Protein AF-A0A8K1FRZ9-F1 (afdb_monomer_lite)

Secondary structure (DSSP, 8-state):
-HHHHHHHHHHHHHHHHHHHHHHHHHHHHHHHHHHHHHSTTHHHHHHHHHHHHHHHHHHHHHHHHHHHHHHHHHT--

Radius of gyration: 16.6 Å; chains: 1; bounding box: 39×30×37 Å

Sequence (77 aa):
MKLIIITLL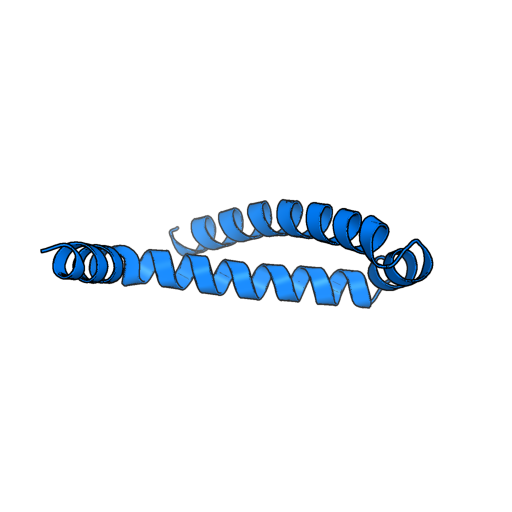SVLLTIGDYTLGLELTRAIYGYVVYSILTSLPFTLAYLILIFVIEFTVIFFMWNNGKKLVKLFSSRIK

Foldseek 3Di:
DVLVVLLVVLLVVLVVCLVVVLVVCCVPVNDVSSVVCPDPPNVVVSSVVSSVVSSVVSVCCVVCVVVVVVVVVVVVD

pLDDT: mean 90.39, std 9.26, range [50.16, 97.44]

Structure (mmCIF, N/CA/C/O backbone):
data_AF-A0A8K1FRZ9-F1
#
_entry.id   AF-A0A8K1FRZ9-F1
#
loop_
_atom_site.group_PDB
_atom_site.id
_atom_site.type_symbol
_atom_site.label_atom_id
_atom_site.label_alt_id
_atom_site.label_comp_id
_atom_site.label_asym_id
_atom_site.label_entity_id
_atom_site.label_seq_id
_atom_site.pdbx_PDB_ins_code
_atom_site.Cartn_x
_atom_site.Cartn_y
_atom_site.Cartn_z
_atom_site.occupancy
_atom_site.B_iso_or_equiv
_atom_site.auth_seq_id
_atom_site.auth_comp_id
_atom_site.auth_asym_id
_atom_site.auth_atom_id
_atom_site.pdbx_PDB_model_num
ATOM 1 N N . MET A 1 1 ? -7.127 10.922 19.197 1.00 73.81 1 MET A N 1
ATOM 2 C CA . MET A 1 1 ? -6.323 9.698 19.445 1.00 73.81 1 MET A CA 1
ATOM 3 C C . MET A 1 1 ? -6.685 8.547 18.508 1.00 73.81 1 MET A C 1
ATOM 5 O O . MET A 1 1 ? -5.796 8.083 17.819 1.00 73.81 1 MET A O 1
ATOM 9 N N . LYS A 1 2 ? -7.959 8.130 18.396 1.00 86.38 2 LYS A N 1
ATOM 10 C CA . LYS A 1 2 ? -8.371 7.028 17.492 1.00 86.38 2 LYS A CA 1
ATOM 11 C C . LYS A 1 2 ? -7.955 7.232 16.026 1.00 86.38 2 LYS A C 1
ATOM 13 O O . LYS A 1 2 ? -7.365 6.339 15.444 1.00 86.38 2 LYS A O 1
ATOM 18 N N . LEU A 1 3 ? -8.194 8.423 15.470 1.00 89.94 3 LEU A N 1
ATOM 19 C CA . LEU A 1 3 ? -7.780 8.776 14.103 1.00 89.94 3 LEU A CA 1
ATOM 20 C C . LEU A 1 3 ? -6.265 8.666 13.897 1.00 89.94 3 LEU A C 1
ATOM 22 O O . LEU A 1 3 ? -5.842 8.074 12.921 1.00 89.94 3 LEU A O 1
ATOM 26 N N . ILE A 1 4 ? -5.463 9.150 14.850 1.00 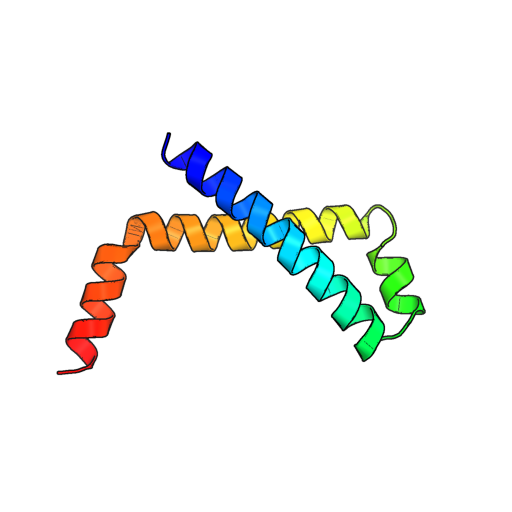91.75 4 ILE A N 1
ATOM 27 C CA . ILE A 1 4 ? -3.995 9.063 14.791 1.00 91.75 4 ILE A CA 1
ATOM 28 C C . ILE A 1 4 ? -3.545 7.599 14.738 1.00 91.75 4 ILE A C 1
ATOM 30 O O . ILE A 1 4 ? -2.700 7.250 13.924 1.00 91.75 4 ILE A O 1
ATOM 34 N N . ILE A 1 5 ? -4.144 6.734 15.563 1.00 93.62 5 ILE A N 1
ATOM 35 C CA . ILE A 1 5 ? -3.839 5.296 15.569 1.00 93.62 5 ILE A CA 1
ATOM 36 C C . ILE A 1 5 ? -4.214 4.660 14.226 1.00 93.62 5 ILE A C 1
ATOM 38 O O . ILE A 1 5 ? -3.407 3.931 13.666 1.00 93.62 5 ILE A O 1
ATOM 42 N N . ILE A 1 6 ? -5.401 4.962 13.691 1.00 93.50 6 ILE A N 1
ATOM 43 C CA . ILE A 1 6 ? -5.855 4.442 12.391 1.00 93.50 6 ILE A CA 1
ATOM 44 C C . ILE A 1 6 ? -4.908 4.889 11.275 1.00 93.50 6 ILE A C 1
ATOM 46 O O . ILE A 1 6 ? -4.487 4.064 10.469 1.00 93.50 6 ILE A O 1
ATOM 50 N N . THR A 1 7 ? -4.529 6.168 11.254 1.00 94.38 7 THR A N 1
ATOM 51 C CA . THR A 1 7 ? -3.576 6.707 10.281 1.00 94.38 7 THR A CA 1
ATOM 52 C C . THR A 1 7 ? -2.223 6.010 10.383 1.00 94.38 7 THR A C 1
ATOM 54 O O . THR A 1 7 ? -1.721 5.554 9.365 1.00 94.38 7 THR A O 1
ATOM 57 N N . LEU A 1 8 ? -1.655 5.866 11.585 1.00 94.94 8 LEU A N 1
ATOM 58 C CA . LEU A 1 8 ? -0.369 5.183 11.779 1.00 94.94 8 LEU A CA 1
ATOM 59 C C . LEU A 1 8 ? -0.423 3.714 11.351 1.00 94.94 8 LEU A C 1
ATOM 61 O O . LEU A 1 8 ? 0.496 3.238 10.691 1.00 94.94 8 LEU A O 1
ATOM 65 N N . LEU A 1 9 ? -1.504 3.012 11.695 1.00 95.44 9 LEU A N 1
ATOM 66 C CA . LEU A 1 9 ? -1.697 1.621 11.296 1.00 95.44 9 LEU A CA 1
ATOM 67 C C . LEU A 1 9 ? -1.793 1.493 9.771 1.00 95.44 9 LEU A C 1
ATOM 69 O O . LEU A 1 9 ? -1.195 0.588 9.204 1.00 95.44 9 LEU A O 1
ATOM 73 N N . SER A 1 10 ? -2.481 2.434 9.119 1.00 95.81 10 SER A N 1
ATOM 74 C CA . SER A 1 10 ? -2.579 2.484 7.656 1.00 95.81 10 SER A CA 1
ATOM 75 C C . SER A 1 10 ? -1.209 2.749 7.032 1.00 95.81 10 SER A C 1
ATOM 77 O O . SER A 1 10 ? -0.791 2.011 6.164 1.00 95.81 10 SER A O 1
ATOM 79 N N . VAL A 1 11 ? -0.434 3.719 7.534 1.00 95.31 11 VAL A N 1
ATOM 80 C CA . VAL A 1 11 ? 0.928 3.971 7.021 1.00 95.31 11 VAL A CA 1
ATOM 81 C C . VAL A 1 11 ? 1.814 2.723 7.112 1.00 95.31 11 VAL A C 1
ATOM 83 O O . VAL A 1 11 ? 2.560 2.434 6.179 1.00 95.31 11 VAL A O 1
ATOM 86 N N . LEU A 1 12 ? 1.740 1.979 8.220 1.00 95.88 12 LEU A N 1
ATOM 87 C CA . LEU A 1 12 ? 2.525 0.755 8.398 1.00 95.88 12 LEU A CA 1
ATOM 88 C C . LEU A 1 12 ? 2.149 -0.333 7.386 1.00 95.88 12 LEU A C 1
ATOM 90 O O . LEU A 1 12 ? 3.047 -0.956 6.821 1.00 95.88 12 LEU A O 1
ATOM 94 N N . LEU A 1 13 ? 0.852 -0.549 7.152 1.00 95.06 13 LEU A N 1
ATOM 95 C CA . LEU A 1 13 ? 0.392 -1.507 6.146 1.00 95.06 13 LEU A CA 1
ATOM 96 C C . LEU A 1 13 ? 0.790 -1.061 4.737 1.00 95.06 13 LEU A C 1
ATOM 98 O O . LEU A 1 13 ? 1.372 -1.857 4.007 1.00 95.06 13 LEU A O 1
ATOM 102 N N . THR A 1 14 ? 0.645 0.233 4.4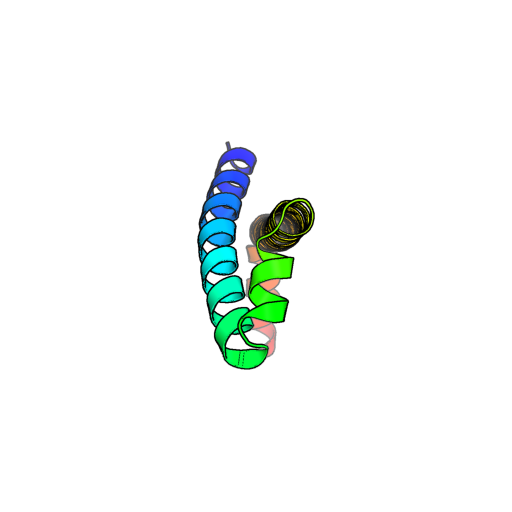33 1.00 96.44 14 THR A N 1
ATOM 103 C CA . THR A 1 14 ? 0.949 0.793 3.112 1.00 96.44 14 THR A CA 1
ATOM 104 C C . THR A 1 14 ? 2.386 0.506 2.712 1.00 96.44 14 THR A C 1
ATOM 106 O O . THR A 1 14 ? 2.654 0.181 1.560 1.00 96.44 14 THR A O 1
ATOM 109 N N . ILE A 1 15 ? 3.328 0.620 3.654 1.00 94.81 15 ILE A N 1
ATOM 110 C CA . ILE A 1 15 ? 4.741 0.317 3.401 1.00 94.81 15 ILE A CA 1
ATOM 111 C C . ILE A 1 15 ? 4.917 -1.167 3.050 1.00 94.81 15 ILE A C 1
ATOM 113 O O . ILE A 1 15 ? 5.623 -1.486 2.091 1.00 94.81 15 ILE A O 1
ATOM 117 N N . GLY A 1 16 ? 4.263 -2.065 3.792 1.00 95.00 16 GLY A N 1
ATOM 118 C CA . GLY A 1 16 ? 4.290 -3.503 3.524 1.00 95.00 16 GLY A CA 1
ATOM 119 C C . GLY A 1 16 ? 3.696 -3.846 2.157 1.00 95.00 16 GLY A C 1
ATOM 120 O O . GLY A 1 16 ? 4.384 -4.427 1.314 1.00 95.00 16 GLY A O 1
ATOM 121 N N . ASP A 1 17 ? 2.469 -3.409 1.894 1.00 94.94 17 ASP A N 1
ATOM 122 C CA . ASP A 1 17 ? 1.748 -3.690 0.648 1.00 94.94 17 ASP A CA 1
ATOM 123 C C . ASP A 1 17 ? 2.422 -3.050 -0.572 1.00 94.94 17 ASP A C 1
ATOM 125 O O . ASP A 1 17 ? 2.460 -3.641 -1.654 1.00 94.94 17 ASP A O 1
ATOM 129 N N . TYR A 1 18 ? 3.044 -1.882 -0.400 1.00 95.19 18 TYR A N 1
ATOM 130 C CA . TYR A 1 18 ? 3.873 -1.269 -1.432 1.00 95.19 18 TYR A CA 1
ATOM 131 C C . TYR A 1 18 ? 5.057 -2.163 -1.815 1.00 95.19 18 TYR A C 1
ATOM 133 O O . TYR A 1 18 ? 5.254 -2.436 -3.002 1.00 95.19 18 TYR A O 1
ATOM 141 N N . THR A 1 19 ? 5.829 -2.645 -0.832 1.00 94.31 19 THR A N 1
ATOM 142 C CA . THR A 1 19 ? 6.991 -3.512 -1.103 1.00 94.31 19 THR A CA 1
ATOM 143 C C . THR A 1 19 ? 6.586 -4.824 -1.770 1.00 94.31 19 THR A C 1
ATOM 145 O O . THR A 1 19 ? 7.138 -5.166 -2.818 1.00 94.31 19 THR A O 1
ATOM 148 N N . LEU A 1 20 ? 5.560 -5.499 -1.243 1.00 95.62 20 LEU A N 1
ATOM 149 C CA . LEU A 1 20 ? 5.025 -6.726 -1.834 1.00 95.62 20 LEU A CA 1
ATOM 150 C C . LEU A 1 20 ? 4.493 -6.485 -3.249 1.00 95.62 20 LEU A C 1
ATOM 152 O O . LEU A 1 20 ? 4.780 -7.256 -4.162 1.00 95.62 20 LEU A O 1
ATOM 156 N N . GLY A 1 21 ? 3.762 -5.391 -3.465 1.00 94.50 21 GLY A N 1
ATOM 157 C CA . GLY A 1 21 ? 3.230 -5.035 -4.776 1.00 94.50 21 GLY A CA 1
ATOM 158 C C . GLY A 1 21 ? 4.317 -4.780 -5.821 1.00 94.50 21 GLY A C 1
ATOM 159 O O . GLY A 1 21 ? 4.172 -5.206 -6.970 1.00 94.50 21 GLY A O 1
ATOM 160 N N . LEU A 1 22 ? 5.433 -4.150 -5.437 1.00 94.94 22 LEU A N 1
ATOM 161 C CA . LEU A 1 22 ? 6.584 -3.971 -6.325 1.00 94.94 22 LEU A CA 1
ATOM 162 C C . LEU A 1 22 ? 7.250 -5.300 -6.689 1.00 94.94 22 LEU A C 1
ATOM 164 O O . LEU A 1 22 ? 7.547 -5.535 -7.864 1.00 94.94 22 LEU A O 1
ATOM 168 N N . GLU A 1 23 ? 7.476 -6.169 -5.704 1.00 95.25 23 GLU A N 1
ATOM 169 C CA . GLU A 1 23 ? 8.080 -7.486 -5.927 1.00 95.25 23 GLU A CA 1
ATOM 170 C C . GLU A 1 23 ? 7.203 -8.359 -6.828 1.00 95.25 23 GLU A C 1
ATOM 172 O O . GLU A 1 23 ? 7.693 -8.927 -7.807 1.00 95.25 23 GLU A O 1
ATOM 177 N N . LEU A 1 24 ? 5.893 -8.387 -6.565 1.00 95.38 24 LEU A N 1
ATOM 178 C CA . LEU A 1 24 ? 4.916 -9.087 -7.397 1.00 95.38 24 LEU A CA 1
ATOM 179 C C . LEU A 1 24 ? 4.876 -8.520 -8.816 1.00 95.38 24 LEU A C 1
ATOM 181 O O . LEU A 1 24 ? 4.872 -9.279 -9.784 1.00 95.38 24 LEU A O 1
ATOM 185 N N . THR A 1 25 ? 4.908 -7.194 -8.962 1.00 95.19 25 THR A N 1
ATOM 186 C CA . THR A 1 25 ? 4.924 -6.553 -10.283 1.00 95.19 25 THR A CA 1
ATOM 187 C C . THR A 1 25 ? 6.169 -6.949 -11.067 1.00 95.19 25 THR A C 1
ATOM 189 O O . THR A 1 25 ? 6.073 -7.307 -12.241 1.00 95.19 25 THR A O 1
ATOM 192 N N . ARG A 1 26 ? 7.336 -6.951 -10.414 1.00 96.12 26 ARG A N 1
ATOM 193 C CA . ARG A 1 26 ? 8.593 -7.393 -11.025 1.00 96.12 26 ARG A CA 1
ATOM 194 C C . ARG A 1 26 ? 8.544 -8.866 -11.430 1.00 96.12 26 ARG A C 1
ATOM 196 O O . ARG A 1 26 ? 9.059 -9.202 -12.494 1.00 96.12 26 ARG A O 1
ATOM 203 N N . ALA A 1 27 ? 7.947 -9.723 -10.604 1.00 96.69 27 ALA A N 1
ATOM 204 C CA . ALA A 1 27 ? 7.846 -11.156 -10.865 1.00 96.69 27 ALA A CA 1
ATOM 205 C C . ALA A 1 27 ? 6.875 -11.489 -12.013 1.00 96.69 27 ALA A C 1
ATOM 207 O O . ALA A 1 27 ? 7.181 -12.350 -12.832 1.00 96.69 27 ALA A O 1
ATOM 208 N N . ILE A 1 28 ? 5.728 -10.805 -12.090 1.00 97.44 28 ILE A N 1
ATOM 209 C CA . ILE A 1 28 ? 4.655 -11.107 -13.055 1.00 97.44 28 ILE A CA 1
ATOM 210 C C . ILE A 1 28 ? 4.875 -10.389 -14.391 1.00 97.44 28 ILE A C 1
ATOM 212 O O . ILE A 1 28 ? 4.719 -10.988 -15.452 1.00 97.44 28 ILE A O 1
ATOM 216 N N . TYR A 1 29 ? 5.233 -9.104 -14.343 1.00 95.56 29 TYR A N 1
ATOM 217 C CA . TYR A 1 29 ? 5.291 -8.228 -15.519 1.00 95.56 29 TYR A CA 1
ATOM 218 C C . TYR A 1 29 ? 6.722 -7.873 -15.949 1.00 95.56 29 TYR A C 1
ATOM 220 O O . TYR A 1 29 ? 6.926 -7.213 -16.970 1.00 95.56 29 TYR A O 1
ATOM 228 N N . GLY A 1 30 ? 7.728 -8.315 -15.190 1.00 95.12 30 GLY A N 1
ATOM 229 C CA . GLY A 1 30 ? 9.136 -8.107 -15.504 1.00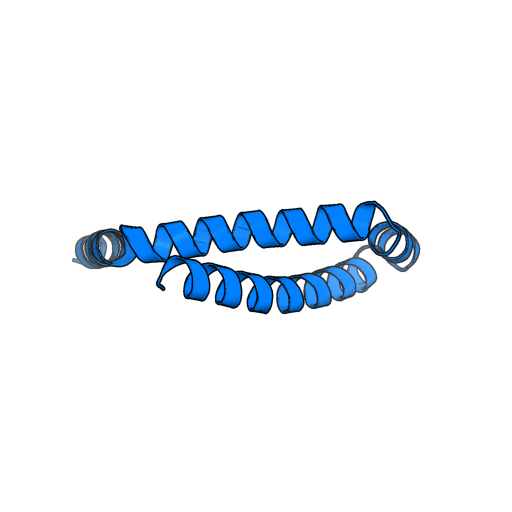 95.12 30 GLY A CA 1
ATOM 230 C C . GLY A 1 30 ? 9.657 -6.703 -15.180 1.00 95.12 30 GLY A C 1
ATOM 231 O O . GLY A 1 30 ? 8.982 -5.847 -14.605 1.00 95.12 30 GLY A O 1
ATOM 232 N N . TYR A 1 31 ? 10.918 -6.465 -15.554 1.00 94.44 31 TYR A N 1
ATOM 233 C CA . TYR A 1 31 ? 11.656 -5.262 -15.155 1.00 94.44 31 TYR A CA 1
ATOM 234 C C . TYR A 1 31 ? 11.117 -3.964 -15.773 1.00 94.44 31 TYR A C 1
ATOM 236 O O . TYR A 1 31 ? 11.199 -2.919 -15.137 1.00 94.44 31 TYR A O 1
ATOM 244 N N . VAL A 1 32 ? 10.555 -4.015 -16.985 1.00 93.75 32 VAL A N 1
ATOM 245 C CA . VAL A 1 32 ? 10.057 -2.816 -17.683 1.00 93.75 32 VAL A CA 1
ATOM 246 C C . VAL A 1 32 ? 8.869 -2.199 -16.946 1.00 93.75 32 VAL A C 1
ATOM 248 O O . VAL A 1 32 ? 8.842 -0.996 -16.712 1.00 93.75 32 VAL A O 1
ATOM 251 N N . VAL A 1 33 ? 7.895 -3.013 -16.533 1.00 92.88 33 VAL A N 1
ATOM 252 C CA . VAL A 1 33 ? 6.728 -2.511 -15.791 1.00 92.88 33 VAL A CA 1
ATOM 253 C C . VAL A 1 33 ? 7.127 -2.096 -14.377 1.00 92.88 33 VAL A C 1
ATOM 255 O O . VAL A 1 33 ? 6.698 -1.048 -13.901 1.00 92.88 33 VAL A O 1
ATOM 258 N N . TYR A 1 34 ? 8.009 -2.867 -13.736 1.00 94.94 34 TYR A N 1
ATOM 259 C CA . TYR A 1 34 ? 8.590 -2.506 -12.445 1.00 94.94 34 TYR A CA 1
ATOM 260 C C . TYR A 1 34 ? 9.281 -1.133 -12.481 1.00 94.94 34 TYR A C 1
ATOM 262 O O . TYR A 1 34 ? 9.014 -0.299 -11.621 1.00 94.94 34 TYR A O 1
ATOM 270 N N . SER A 1 35 ? 10.127 -0.864 -13.482 1.00 94.06 35 SER A N 1
ATOM 271 C CA . SER A 1 35 ? 10.881 0.392 -13.552 1.00 94.06 35 SER A CA 1
ATOM 272 C C . SER A 1 35 ? 9.963 1.603 -13.731 1.00 94.06 35 SER A C 1
ATOM 274 O O . SER A 1 35 ? 10.155 2.614 -13.053 1.00 94.06 35 SER A O 1
ATOM 276 N N . ILE A 1 36 ? 8.913 1.474 -14.552 1.00 94.19 36 ILE A N 1
ATOM 277 C CA . ILE A 1 36 ? 7.868 2.496 -14.700 1.00 94.19 36 ILE A CA 1
ATOM 278 C C . ILE A 1 36 ? 7.156 2.720 -13.366 1.00 94.19 36 ILE A C 1
ATOM 280 O O . ILE A 1 36 ? 7.036 3.865 -12.933 1.00 94.19 36 ILE A O 1
ATOM 284 N N . LEU A 1 37 ? 6.732 1.649 -12.688 1.00 92.50 37 LEU A N 1
ATOM 285 C CA . LEU A 1 37 ? 6.021 1.753 -11.414 1.00 92.50 37 LEU A CA 1
ATOM 286 C C . LEU A 1 37 ? 6.874 2.424 -10.328 1.00 92.50 37 LEU A C 1
ATOM 288 O O . LEU A 1 37 ? 6.335 3.196 -9.546 1.00 92.50 37 LEU A O 1
ATOM 292 N N . THR A 1 38 ? 8.191 2.179 -10.320 1.00 94.00 38 THR A N 1
ATOM 293 C CA . THR A 1 38 ? 9.136 2.812 -9.380 1.00 94.00 38 THR A CA 1
ATOM 294 C C . THR A 1 38 ? 9.524 4.249 -9.740 1.00 94.00 38 THR A C 1
ATOM 296 O O . THR A 1 38 ? 10.133 4.948 -8.924 1.00 94.00 38 THR A O 1
ATOM 299 N N . SER A 1 39 ? 9.179 4.720 -10.939 1.00 95.69 39 SER A N 1
ATOM 300 C CA . SER A 1 39 ? 9.444 6.100 -11.337 1.00 95.69 39 SER A CA 1
ATOM 301 C C . SER A 1 39 ? 8.474 7.072 -10.656 1.00 95.69 39 SER A C 1
ATOM 303 O O . SER A 1 39 ? 7.300 6.772 -10.423 1.00 95.69 39 SER A O 1
ATOM 305 N N . LEU A 1 40 ? 8.946 8.279 -10.348 1.00 90.50 40 LEU A N 1
ATOM 306 C CA . LEU A 1 40 ? 8.046 9.395 -10.047 1.00 90.50 40 LEU A CA 1
ATOM 307 C C . LEU A 1 40 ? 7.399 9.821 -11.375 1.00 90.50 40 LEU A C 1
ATOM 309 O O . LEU A 1 40 ? 8.148 10.046 -12.326 1.00 90.50 40 LEU A O 1
ATOM 313 N N . PRO A 1 41 ? 6.059 9.922 -11.508 1.00 94.81 41 PRO A N 1
ATOM 314 C CA . PRO A 1 41 ? 5.017 10.102 -10.481 1.00 94.81 41 PRO A CA 1
ATOM 315 C C . PRO A 1 41 ? 4.271 8.828 -10.035 1.00 94.81 41 PRO A C 1
ATOM 317 O O . PRO A 1 41 ? 3.454 8.890 -9.114 1.00 94.81 41 PRO A O 1
ATOM 320 N N . PHE A 1 42 ? 4.516 7.687 -10.679 1.00 93.62 42 PHE A N 1
ATOM 321 C CA . PHE A 1 42 ? 3.743 6.459 -10.476 1.00 93.62 42 PHE A CA 1
ATOM 322 C C . PHE A 1 42 ? 3.900 5.888 -9.067 1.00 93.62 42 PHE A C 1
ATOM 324 O O . PHE A 1 42 ? 2.895 5.531 -8.457 1.00 93.62 42 PHE A O 1
ATOM 331 N N . THR A 1 43 ? 5.110 5.914 -8.501 1.00 94.94 43 THR A N 1
ATOM 332 C CA . THR A 1 43 ? 5.360 5.499 -7.110 1.00 94.94 43 THR A CA 1
ATOM 333 C C . THR A 1 43 ? 4.489 6.259 -6.112 1.00 94.94 43 THR A C 1
ATOM 335 O O . THR A 1 43 ? 3.904 5.661 -5.212 1.00 94.94 43 THR A O 1
ATOM 338 N N . LEU A 1 44 ? 4.373 7.583 -6.271 1.00 95.38 44 LEU A N 1
ATOM 339 C CA . LEU A 1 44 ? 3.565 8.414 -5.374 1.00 95.38 44 LEU A CA 1
ATOM 340 C C . LEU A 1 44 ? 2.078 8.116 -5.534 1.00 95.38 44 LEU A C 1
ATOM 342 O O . LEU A 1 44 ? 1.377 7.965 -4.537 1.00 95.38 44 LEU A O 1
ATOM 346 N N . ALA A 1 45 ? 1.604 8.004 -6.777 1.00 95.56 45 ALA A N 1
ATOM 347 C CA . ALA A 1 45 ? 0.213 7.662 -7.046 1.00 95.56 45 ALA A CA 1
ATOM 348 C C . ALA A 1 45 ? -0.142 6.292 -6.450 1.00 95.56 45 ALA A C 1
ATOM 350 O O . ALA A 1 45 ? -1.193 6.144 -5.829 1.00 95.56 45 ALA A O 1
ATOM 351 N N . TYR A 1 46 ? 0.761 5.319 -6.580 1.00 94.75 46 TYR A N 1
ATOM 352 C CA . TYR A 1 46 ? 0.591 3.975 -6.047 1.00 94.75 46 TYR A CA 1
ATOM 353 C C . TYR A 1 46 ? 0.558 3.960 -4.512 1.00 94.75 46 TYR A C 1
ATOM 355 O O . TYR A 1 46 ? -0.372 3.403 -3.933 1.00 94.75 46 TYR A O 1
ATOM 363 N N . LEU A 1 47 ? 1.492 4.651 -3.847 1.00 95.62 47 LEU A N 1
ATOM 364 C CA . LEU A 1 47 ? 1.501 4.796 -2.384 1.00 95.62 47 LEU A CA 1
ATOM 365 C C . LEU A 1 47 ? 0.233 5.472 -1.851 1.00 95.62 47 LEU A C 1
ATOM 367 O O . LEU A 1 47 ? -0.353 5.000 -0.879 1.00 95.62 47 LEU A O 1
ATOM 371 N N . ILE A 1 48 ? -0.211 6.559 -2.491 1.00 96.12 48 ILE A N 1
ATOM 372 C CA . ILE A 1 48 ? -1.438 7.266 -2.099 1.00 96.12 48 ILE A CA 1
ATOM 373 C C . ILE A 1 48 ? -2.652 6.353 -2.272 1.00 96.12 48 ILE A C 1
ATOM 375 O O . ILE A 1 48 ? -3.519 6.320 -1.401 1.00 96.12 48 ILE A O 1
ATOM 379 N N . LEU A 1 49 ? -2.716 5.607 -3.376 1.00 96.00 49 LEU A N 1
ATOM 380 C CA . LEU A 1 49 ? -3.826 4.705 -3.655 1.00 96.00 49 LEU A CA 1
ATOM 381 C C . LEU A 1 49 ? -3.922 3.591 -2.607 1.00 96.00 49 LEU A C 1
ATOM 383 O O . LEU A 1 49 ? -5.001 3.395 -2.048 1.00 96.00 49 LEU A O 1
ATOM 387 N N . ILE A 1 50 ? -2.805 2.925 -2.294 1.00 96.50 50 ILE A N 1
ATOM 388 C CA . ILE A 1 50 ? -2.752 1.911 -1.231 1.00 96.50 50 ILE A CA 1
ATOM 389 C C . ILE A 1 50 ? -3.194 2.526 0.102 1.00 96.50 50 ILE A C 1
ATOM 391 O O . ILE A 1 50 ? -4.131 2.028 0.726 1.00 96.50 50 ILE A O 1
ATOM 395 N N . PHE A 1 51 ? -2.601 3.658 0.490 1.00 97.19 51 PHE A N 1
ATOM 396 C CA . PHE A 1 51 ? -2.915 4.316 1.757 1.00 97.19 51 PHE A CA 1
ATOM 397 C C . PHE A 1 51 ? -4.396 4.676 1.889 1.00 97.19 51 PHE A C 1
ATOM 399 O O . PHE A 1 51 ? -5.006 4.432 2.929 1.00 97.19 51 PHE A O 1
ATOM 406 N N . VAL A 1 52 ? -5.002 5.251 0.847 1.00 97.19 52 VAL A N 1
ATOM 407 C CA . VAL A 1 52 ? -6.420 5.638 0.869 1.00 97.19 52 VAL A CA 1
ATOM 408 C C . VAL A 1 52 ? -7.320 4.412 1.009 1.00 97.19 52 VAL A C 1
ATOM 410 O O . VAL A 1 52 ? -8.299 4.461 1.761 1.00 97.19 52 VAL A O 1
ATOM 413 N N . ILE A 1 53 ? -6.995 3.314 0.322 1.00 95.88 53 ILE A N 1
ATOM 414 C CA . ILE A 1 53 ? -7.748 2.059 0.419 1.00 95.88 53 ILE A CA 1
ATOM 415 C C . ILE A 1 53 ? -7.649 1.499 1.840 1.00 95.88 53 ILE A C 1
ATOM 417 O O . ILE A 1 53 ? -8.679 1.275 2.480 1.00 95.88 53 ILE A O 1
ATOM 421 N N . GLU A 1 54 ? -6.438 1.330 2.364 1.00 94.06 54 GLU A N 1
ATOM 422 C CA . GLU A 1 54 ? -6.209 0.781 3.703 1.00 94.06 54 GLU A CA 1
ATOM 423 C C . GLU A 1 54 ? -6.837 1.641 4.791 1.00 94.06 54 GLU A C 1
ATOM 425 O O . GLU A 1 54 ? -7.550 1.127 5.656 1.00 94.06 54 GLU A O 1
ATOM 430 N N . PHE A 1 55 ? -6.644 2.959 4.717 1.00 95.69 55 PHE A N 1
ATOM 431 C CA . PHE A 1 55 ? -7.243 3.893 5.658 1.00 95.69 55 PHE A CA 1
ATOM 432 C C . PHE A 1 55 ? -8.764 3.772 5.646 1.00 95.69 55 PHE A C 1
ATOM 434 O O . PHE A 1 55 ? -9.385 3.702 6.706 1.00 95.69 55 PHE A O 1
ATOM 441 N N . THR A 1 56 ? -9.372 3.684 4.460 1.00 94.81 56 THR A N 1
ATOM 442 C CA . THR A 1 56 ? -10.824 3.527 4.321 1.00 94.81 56 THR A CA 1
ATOM 443 C C . THR A 1 56 ? -11.302 2.208 4.926 1.00 94.81 56 THR A C 1
ATOM 445 O O . THR A 1 56 ? -12.277 2.199 5.683 1.00 94.81 56 THR A O 1
ATOM 448 N N . VAL A 1 57 ? -10.605 1.102 4.648 1.00 92.88 57 VAL A N 1
ATOM 449 C CA . VAL A 1 57 ? -10.938 -0.230 5.177 1.00 92.88 57 VAL A CA 1
ATOM 450 C C . VAL A 1 57 ? -10.807 -0.259 6.698 1.00 92.88 57 VAL A C 1
ATOM 452 O O . VAL A 1 57 ? -11.764 -0.626 7.385 1.00 92.88 57 VAL A O 1
ATOM 455 N N . ILE A 1 58 ? -9.672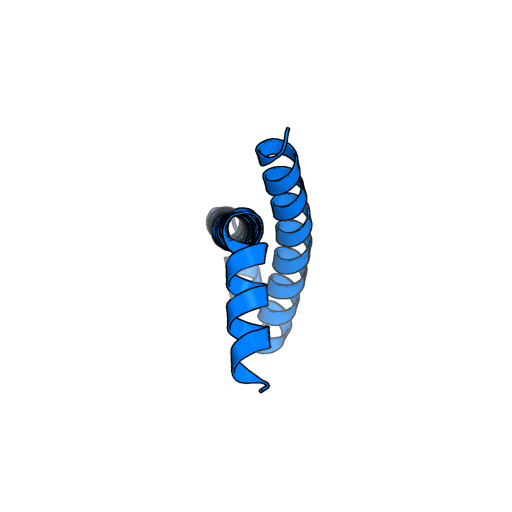 0.182 7.246 1.00 93.44 58 ILE A N 1
ATOM 456 C CA . ILE A 1 58 ? -9.431 0.197 8.694 1.00 93.44 58 ILE A CA 1
ATOM 457 C C . ILE A 1 58 ? -10.429 1.120 9.385 1.00 93.44 58 ILE A C 1
ATOM 459 O O . ILE A 1 58 ? -11.021 0.738 10.394 1.00 93.44 58 ILE A O 1
ATOM 463 N N . PHE A 1 59 ? -10.659 2.319 8.848 1.00 93.81 59 PHE A N 1
ATOM 464 C CA . PHE A 1 59 ? -11.617 3.264 9.414 1.00 93.81 59 PHE A CA 1
ATOM 465 C C . PHE A 1 59 ? -13.034 2.680 9.438 1.00 93.81 59 PHE A C 1
ATOM 467 O O . PHE A 1 59 ? -13.733 2.766 10.454 1.00 93.81 59 PHE A O 1
ATOM 474 N N . PHE A 1 60 ? -13.449 2.030 8.347 1.00 92.50 60 PHE A N 1
ATOM 475 C CA . PHE A 1 60 ? -14.747 1.374 8.266 1.00 92.50 60 PHE A CA 1
ATOM 476 C C . PHE A 1 60 ? -14.865 0.212 9.259 1.00 92.50 60 PHE A C 1
ATOM 478 O O . PHE A 1 60 ? -15.859 0.139 9.988 1.00 92.50 60 PHE A O 1
ATOM 485 N N . MET A 1 61 ? -13.855 -0.660 9.330 1.00 89.81 61 MET A N 1
ATOM 486 C CA . MET A 1 61 ? -13.8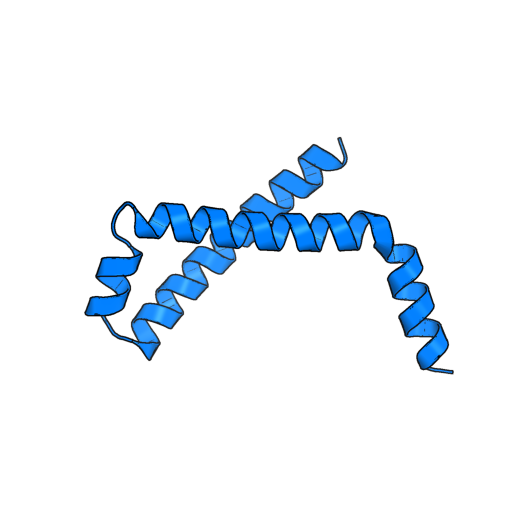08 -1.787 10.267 1.00 89.81 61 MET A CA 1
ATOM 487 C C . MET A 1 61 ? -13.791 -1.323 11.721 1.00 89.81 61 MET A C 1
ATOM 489 O O . MET A 1 61 ? -14.487 -1.894 12.556 1.00 89.81 61 MET A O 1
ATOM 493 N N . TRP A 1 62 ? -13.050 -0.264 12.035 1.00 90.06 62 TRP A N 1
ATOM 494 C CA . TRP A 1 62 ? -12.984 0.289 13.382 1.00 90.06 62 TRP A CA 1
ATOM 495 C C . TRP A 1 62 ? -14.346 0.831 13.834 1.00 90.06 62 TRP A C 1
ATOM 497 O O . TRP A 1 62 ? -14.800 0.545 14.944 1.00 90.06 62 TRP A O 1
ATOM 507 N N . ASN A 1 63 ? -15.031 1.579 12.964 1.00 89.69 63 ASN A N 1
ATOM 508 C CA . ASN A 1 63 ? -16.316 2.197 13.296 1.00 89.69 63 ASN A CA 1
ATOM 509 C C . ASN A 1 63 ? -17.485 1.203 13.278 1.00 89.69 63 ASN A C 1
ATOM 511 O O . ASN A 1 63 ? -18.391 1.302 14.106 1.00 89.69 63 ASN A O 1
ATOM 515 N N . ASN A 1 64 ? -17.469 0.229 12.364 1.00 88.69 64 ASN A N 1
ATOM 516 C CA . ASN A 1 64 ? -18.568 -0.721 12.171 1.00 88.69 64 ASN A CA 1
ATOM 517 C C . ASN A 1 64 ? -18.278 -2.119 12.728 1.00 88.69 64 ASN A C 1
ATOM 519 O O . ASN A 1 64 ? -19.140 -2.994 12.637 1.00 88.69 64 ASN A O 1
ATOM 523 N N . GLY A 1 65 ? -17.114 -2.344 13.342 1.00 81.06 65 GLY A N 1
ATOM 524 C CA . GLY A 1 65 ? -16.629 -3.672 13.727 1.00 81.06 65 GLY A CA 1
ATOM 525 C C . GLY A 1 65 ? -17.622 -4.470 14.567 1.00 81.06 65 GLY A C 1
ATOM 526 O O . GLY A 1 65 ? -17.901 -5.622 14.259 1.00 81.06 65 GLY A O 1
ATOM 527 N N . LYS A 1 66 ? -18.270 -3.842 15.557 1.00 77.81 66 LYS A N 1
ATOM 528 C CA . LYS A 1 66 ? -19.295 -4.515 16.382 1.00 77.81 66 LYS A CA 1
ATOM 529 C C . LYS A 1 66 ? -20.519 -4.958 15.571 1.00 77.81 66 LYS A C 1
ATOM 531 O O . LYS A 1 66 ? -21.083 -6.017 15.837 1.00 77.81 66 LYS A O 1
ATOM 536 N N . LYS A 1 67 ? -20.933 -4.158 14.584 1.00 81.50 67 LYS A N 1
ATOM 537 C CA . LYS A 1 67 ? -22.068 -4.465 13.702 1.00 81.50 67 LYS A CA 1
ATOM 538 C C . LYS A 1 67 ? -21.699 -5.560 12.700 1.00 81.50 67 LYS A C 1
ATOM 540 O O . LYS A 1 67 ? -22.505 -6.457 12.480 1.00 81.50 67 LYS A O 1
ATOM 545 N N . LEU A 1 68 ? -20.478 -5.520 12.164 1.00 76.12 68 LEU A N 1
ATOM 546 C CA . LEU A 1 68 ? -19.931 -6.557 11.289 1.00 76.12 68 LEU A CA 1
ATOM 547 C C . LEU A 1 68 ? -19.848 -7.902 12.020 1.00 76.12 68 LEU A C 1
ATOM 549 O O . LEU A 1 68 ? -20.421 -8.877 11.552 1.00 76.12 68 LEU A O 1
ATOM 553 N N . VAL A 1 69 ? -19.250 -7.942 13.215 1.00 77.25 69 VAL A N 1
ATOM 554 C CA . VAL A 1 69 ? -19.149 -9.169 14.030 1.00 77.25 69 VAL A CA 1
ATOM 555 C C . VAL A 1 69 ? -20.531 -9.756 14.338 1.00 77.25 69 VAL A C 1
ATOM 557 O O . VAL A 1 69 ? -20.715 -10.966 14.240 1.00 77.25 69 VAL A O 1
ATOM 560 N N . LYS A 1 70 ? -21.526 -8.912 14.648 1.00 77.62 70 LYS A N 1
ATOM 561 C CA . LYS A 1 70 ? -22.906 -9.361 14.898 1.00 77.62 70 LYS A CA 1
ATOM 562 C C . LYS A 1 70 ? -23.595 -9.916 13.642 1.00 77.62 70 LYS A C 1
ATOM 564 O O . LYS A 1 70 ? -24.348 -10.877 13.748 1.00 77.62 70 LYS A O 1
ATOM 569 N N . LEU A 1 71 ? -23.345 -9.329 12.471 1.00 78.69 71 LEU A N 1
ATOM 570 C CA . LEU A 1 71 ? -23.860 -9.816 11.184 1.00 78.69 71 LEU A CA 1
ATOM 571 C C . LEU A 1 71 ? -23.256 -11.168 10.791 1.00 78.69 71 LEU A C 1
ATOM 573 O O . LEU A 1 71 ? -23.968 -12.031 10.283 1.00 78.69 71 LEU A O 1
ATOM 577 N N . PHE A 1 72 ? -21.959 -11.361 11.034 1.00 74.81 72 PHE A N 1
ATOM 578 C CA . PHE A 1 72 ? -21.301 -12.636 10.754 1.00 74.81 72 PHE A CA 1
ATOM 579 C C . PHE A 1 72 ? -21.715 -13.721 11.752 1.00 74.81 72 PHE A C 1
ATOM 581 O O . PHE A 1 72 ? -21.980 -14.845 11.337 1.00 74.81 72 PHE A O 1
ATOM 588 N N . SER A 1 73 ? -21.864 -13.398 13.042 1.00 75.19 73 SER A N 1
ATOM 589 C CA . SER A 1 73 ? -22.290 -14.386 14.042 1.00 75.19 73 SER A CA 1
ATOM 590 C C . SER A 1 73 ? -23.752 -14.814 13.895 1.00 75.19 73 SER A C 1
ATOM 592 O O . SER A 1 73 ? -24.076 -15.961 14.194 1.00 75.19 73 SER A O 1
ATOM 594 N N . SER A 1 74 ? -24.638 -13.940 13.402 1.00 72.75 74 SER A N 1
ATOM 595 C CA . SER A 1 74 ? -26.045 -14.296 13.180 1.00 72.75 74 SER A CA 1
ATOM 596 C C . SER A 1 74 ? -26.282 -15.139 11.927 1.00 72.75 74 SER A C 1
ATOM 598 O O . SER A 1 74 ? -27.359 -15.701 11.802 1.00 72.75 74 SER A O 1
ATOM 600 N N . ARG A 1 75 ? -25.328 -15.194 10.987 1.00 63.25 75 ARG A N 1
ATOM 601 C CA . ARG A 1 75 ? -25.415 -16.029 9.773 1.00 63.25 75 ARG A CA 1
ATOM 602 C C . ARG A 1 75 ? -24.901 -17.458 9.970 1.00 63.25 75 ARG A C 1
ATOM 604 O O . ARG A 1 75 ? -25.051 -18.267 9.065 1.00 63.25 75 ARG A O 1
ATOM 611 N N . ILE A 1 76 ? -24.255 -17.741 11.103 1.00 59.78 76 ILE A N 1
ATOM 612 C CA . ILE A 1 76 ? -23.685 -19.060 11.434 1.00 59.78 76 ILE A CA 1
ATOM 613 C C . ILE A 1 76 ? -24.662 -19.895 12.295 1.00 59.78 76 ILE A C 1
ATOM 615 O O . ILE A 1 76 ? -24.426 -21.078 12.520 1.00 59.78 76 ILE A O 1
ATOM 619 N N . LYS A 1 77 ? -25.771 -19.301 12.755 1.00 50.16 77 LYS A N 1
ATOM 620 C CA . LYS A 1 77 ? -26.908 -20.014 13.358 1.00 50.16 77 LYS A CA 1
ATOM 621 C C . LYS A 1 77 ? -27.979 -20.278 12.314 1.00 50.16 77 LYS A C 1
ATOM 623 O O . LYS A 1 77 ? -28.619 -21.341 12.434 1.00 50.16 77 LYS A O 1
#